Protein AF-A0A928D963-F1 (afdb_monomer_lite)

Foldseek 3Di:
DVVVVVVVVVVVVVPPDPPVPDDDDDDDDPVAAAQDPPPWDEAEQDDQDPCSPCVPADVVRPPDDHNHDYYDDDHDVCVQPVDVPDGDPVD

Radius of gyration: 26.24 Å; chains: 1; bounding box: 71×31×48 Å

Structure (mmCIF, N/CA/C/O backbone):
data_AF-A0A928D963-F1
#
_entry.id   AF-A0A928D963-F1
#
loop_
_atom_site.group_PDB
_atom_site.id
_atom_site.type_symbol
_atom_site.label_atom_id
_atom_site.label_alt_id
_atom_site.label_comp_id
_atom_site.label_asym_id
_atom_site.label_entity_id
_atom_site.label_seq_id
_atom_site.pdbx_PDB_ins_code
_atom_site.Cartn_x
_atom_site.Cartn_y
_atom_site.Cartn_z
_atom_site.occupancy
_atom_site.B_iso_or_equiv
_atom_site.auth_seq_id
_atom_site.auth_comp_id
_atom_site.auth_asym_id
_atom_site.auth_atom_id
_atom_site.pdbx_PDB_model_num
ATOM 1 N N . MET A 1 1 ? -51.948 21.748 -13.483 1.00 54.22 1 MET A N 1
ATOM 2 C CA . MET A 1 1 ? -51.921 20.276 -13.648 1.00 54.22 1 MET A CA 1
ATOM 3 C C . MET A 1 1 ? -50.512 19.688 -13.505 1.00 54.22 1 MET A C 1
ATOM 5 O O . MET A 1 1 ? -50.377 18.706 -12.798 1.00 54.22 1 MET A O 1
ATOM 9 N N . PHE A 1 2 ? -49.459 20.303 -14.065 1.00 50.03 2 PHE A N 1
ATOM 10 C CA . PHE A 1 2 ? -48.069 19.800 -13.987 1.00 50.03 2 PHE A CA 1
ATOM 11 C C . PHE A 1 2 ? -47.440 19.787 -12.571 1.00 50.03 2 PHE A C 1
ATOM 13 O O . PHE A 1 2 ? -46.725 18.856 -12.229 1.00 50.03 2 PHE A O 1
ATOM 20 N N . VAL A 1 3 ? -47.748 20.779 -11.724 1.00 52.78 3 VAL A N 1
ATOM 21 C CA . VAL A 1 3 ? -47.153 20.928 -10.372 1.00 52.78 3 VAL A CA 1
ATOM 22 C C . VAL A 1 3 ? -47.700 19.913 -9.352 1.00 52.78 3 VAL A C 1
ATOM 24 O O . VAL A 1 3 ? -47.017 19.542 -8.404 1.00 52.78 3 VAL A O 1
ATOM 27 N N . LEU A 1 4 ? -48.928 19.424 -9.552 1.00 48.31 4 LEU A N 1
ATOM 28 C CA . LEU A 1 4 ? -49.537 18.419 -8.668 1.00 48.31 4 LEU A CA 1
ATOM 29 C C . LEU A 1 4 ? -48.979 17.010 -8.925 1.00 48.31 4 LEU A C 1
ATOM 31 O O . LEU A 1 4 ? -48.874 16.213 -7.998 1.00 48.31 4 LEU A O 1
ATOM 35 N N . VAL A 1 5 ? -48.569 16.720 -10.165 1.00 56.09 5 VAL A N 1
ATOM 36 C CA . VAL A 1 5 ? -47.988 15.424 -10.551 1.00 56.09 5 VAL A CA 1
ATOM 37 C C . VAL A 1 5 ? -46.560 15.275 -10.011 1.00 56.09 5 VAL A C 1
ATOM 39 O O . VAL A 1 5 ? -46.183 14.198 -9.558 1.00 56.09 5 VAL A O 1
ATOM 42 N N . THR A 1 6 ? -45.779 16.359 -9.980 1.00 56.88 6 THR A N 1
ATOM 43 C CA . THR A 1 6 ? -44.408 16.344 -9.445 1.00 56.88 6 THR A CA 1
ATOM 44 C C . THR A 1 6 ? -44.362 16.210 -7.921 1.00 56.88 6 THR A C 1
ATOM 46 O O . THR A 1 6 ? -43.509 15.491 -7.405 1.00 56.88 6 THR A O 1
ATOM 49 N N . ALA A 1 7 ? -45.300 16.824 -7.191 1.00 56.16 7 ALA A N 1
ATOM 50 C CA . ALA A 1 7 ? -45.393 16.677 -5.735 1.00 56.16 7 ALA A CA 1
ATOM 51 C C . ALA A 1 7 ? -45.798 15.250 -5.307 1.00 56.16 7 ALA A C 1
ATOM 53 O O . ALA A 1 7 ? -45.249 14.711 -4.347 1.00 56.16 7 ALA A O 1
ATOM 54 N N . ALA A 1 8 ? -46.710 14.612 -6.051 1.00 56.69 8 ALA A N 1
ATOM 55 C CA . ALA A 1 8 ? -47.129 13.235 -5.789 1.00 56.69 8 ALA A CA 1
ATOM 56 C C . ALA A 1 8 ? -46.009 12.212 -6.062 1.00 56.69 8 ALA A C 1
ATOM 58 O O . ALA A 1 8 ? -45.854 11.255 -5.306 1.00 56.69 8 ALA A O 1
ATOM 59 N N . ALA A 1 9 ? -45.189 12.436 -7.096 1.00 58.06 9 ALA A N 1
ATOM 60 C CA . ALA A 1 9 ? -44.046 11.576 -7.410 1.00 58.06 9 ALA A CA 1
ATOM 61 C C . ALA A 1 9 ? -42.950 11.625 -6.327 1.00 58.06 9 ALA A C 1
ATOM 63 O O . ALA A 1 9 ? -42.375 10.593 -5.989 1.00 58.06 9 ALA A O 1
ATOM 64 N N . LEU A 1 10 ? -42.697 12.799 -5.733 1.00 55.91 10 LEU A N 1
ATOM 65 C CA . LEU A 1 10 ? -41.710 12.947 -4.657 1.00 55.91 10 LEU A CA 1
ATOM 66 C C . LEU A 1 10 ? -42.148 12.240 -3.361 1.00 55.91 10 LEU A C 1
ATOM 68 O O . LEU A 1 10 ? -41.329 11.611 -2.697 1.00 55.91 10 LEU A O 1
ATOM 72 N N . ALA A 1 11 ? -43.441 12.299 -3.024 1.00 55.59 11 ALA A N 1
ATOM 73 C CA . ALA A 1 11 ? -43.991 11.643 -1.835 1.00 55.59 11 ALA A CA 1
ATOM 74 C C . ALA A 1 11 ? -43.985 10.102 -1.939 1.00 55.59 11 ALA A C 1
ATOM 76 O O . ALA A 1 11 ? -43.781 9.411 -0.937 1.00 55.59 11 ALA A O 1
ATOM 77 N N . LEU A 1 12 ? -44.147 9.553 -3.151 1.00 56.31 12 LEU A N 1
ATOM 78 C CA . LEU A 1 12 ? -44.075 8.108 -3.395 1.00 56.31 12 LEU A CA 1
ATOM 79 C C . LEU A 1 12 ? -42.643 7.564 -3.244 1.00 56.31 12 LEU A C 1
ATOM 81 O O . LEU A 1 12 ? -42.460 6.480 -2.696 1.00 56.31 12 LEU A O 1
ATOM 85 N N . CYS A 1 13 ? -41.626 8.337 -3.642 1.00 56.28 13 CYS A N 1
ATOM 86 C CA . CYS A 1 13 ? -40.218 7.963 -3.462 1.00 56.28 13 CYS A CA 1
ATOM 87 C C . CYS A 1 13 ? -39.795 7.896 -1.983 1.00 56.28 13 CYS A C 1
ATOM 89 O O . CYS A 1 13 ? -38.943 7.088 -1.626 1.00 56.28 13 CYS A O 1
ATOM 91 N N . CYS A 1 14 ? -40.400 8.704 -1.105 1.00 54.34 14 CYS A N 1
ATOM 92 C CA . CYS A 1 14 ? -40.094 8.694 0.331 1.00 54.34 14 CYS A CA 1
ATOM 93 C C . CYS A 1 14 ? -40.791 7.564 1.115 1.00 54.34 14 CYS A C 1
ATOM 95 O O . CYS A 1 14 ? -40.430 7.318 2.262 1.00 54.34 14 CYS A O 1
ATOM 97 N N . SER A 1 15 ? -41.772 6.875 0.519 1.00 57.50 15 SER A N 1
ATOM 98 C CA . SER A 1 15 ? -42.626 5.888 1.208 1.00 57.50 15 SER A CA 1
ATOM 99 C C . SER A 1 15 ? -42.103 4.442 1.152 1.00 57.50 15 SER A C 1
ATOM 101 O O . SER A 1 15 ? -42.741 3.539 1.683 1.00 57.50 15 SER A O 1
ATOM 103 N N . GLY A 1 16 ? -40.962 4.203 0.495 1.00 58.25 16 GLY A N 1
ATOM 104 C CA . GLY A 1 16 ? -40.429 2.860 0.223 1.00 58.25 16 GLY A CA 1
ATOM 105 C C . GLY A 1 16 ? -39.427 2.308 1.242 1.00 58.25 16 GLY A C 1
ATOM 106 O O . GLY A 1 16 ? -38.867 1.241 1.006 1.00 58.25 16 GLY A O 1
ATOM 107 N N . TYR A 1 17 ? -39.161 3.009 2.346 1.00 59.09 17 TYR A N 1
ATOM 108 C CA . TYR A 1 17 ? -38.250 2.513 3.378 1.00 59.09 17 TYR A CA 1
ATOM 109 C C . TYR A 1 17 ? -39.037 1.737 4.434 1.00 59.09 17 TYR A C 1
ATOM 111 O O . TYR A 1 17 ? -39.774 2.325 5.223 1.00 59.09 17 TYR A O 1
ATOM 119 N N . ASP A 1 18 ? -38.873 0.414 4.444 1.00 65.25 18 ASP A N 1
ATOM 120 C CA . ASP A 1 18 ? -39.433 -0.455 5.476 1.00 65.25 18 ASP A CA 1
ATOM 121 C C . ASP A 1 18 ? -38.707 -0.203 6.806 1.00 65.25 18 ASP A C 1
ATOM 123 O O . ASP A 1 18 ? -37.633 -0.747 7.082 1.00 65.25 18 ASP A O 1
ATOM 127 N N . THR A 1 19 ? -39.284 0.665 7.636 1.00 62.25 19 THR A N 1
ATOM 128 C CA . THR A 1 19 ? -38.762 1.001 8.967 1.00 62.25 19 THR A CA 1
ATOM 129 C C . THR A 1 19 ? -38.704 -0.206 9.901 1.00 62.25 19 THR A C 1
ATOM 131 O O . THR A 1 19 ? -37.945 -0.182 10.868 1.00 62.25 19 THR A O 1
ATOM 134 N N . ASN A 1 20 ? -39.437 -1.280 9.592 1.00 69.38 20 ASN A N 1
ATOM 135 C CA . ASN A 1 20 ? -39.450 -2.526 10.355 1.00 69.38 20 ASN A CA 1
ATOM 136 C C . ASN A 1 20 ? -38.160 -3.352 10.167 1.00 69.38 20 ASN A C 1
ATOM 138 O O . ASN A 1 20 ? -37.898 -4.275 10.934 1.00 69.38 20 ASN A O 1
ATOM 142 N N . SER A 1 21 ? -37.333 -3.002 9.173 1.00 76.00 21 SER A N 1
ATOM 143 C CA . SER A 1 21 ? -36.021 -3.613 8.913 1.00 76.00 21 SER A CA 1
ATOM 144 C C . SER A 1 21 ? -34.837 -2.823 9.493 1.00 76.00 21 SER A C 1
ATOM 146 O O . SER A 1 21 ? -33.682 -3.231 9.356 1.00 76.00 21 SER A O 1
ATOM 148 N N . LEU A 1 22 ? -35.097 -1.690 10.156 1.00 82.12 22 LEU A N 1
ATOM 149 C CA . LEU A 1 22 ? -34.049 -0.849 10.727 1.00 82.12 22 LEU A CA 1
ATOM 150 C C . LEU A 1 22 ? -33.488 -1.472 12.008 1.00 82.12 22 LEU A C 1
ATOM 152 O O . LEU A 1 22 ? -34.177 -1.598 13.019 1.00 82.12 22 LEU A O 1
ATOM 156 N N . VAL A 1 23 ? -32.197 -1.794 11.993 1.00 86.81 23 VAL A N 1
ATOM 157 C CA . VAL A 1 23 ? -31.468 -2.256 13.178 1.00 86.81 23 VAL A CA 1
ATOM 158 C C . VAL A 1 23 ? -30.631 -1.108 13.726 1.00 86.81 23 VAL A C 1
ATOM 160 O O . VAL A 1 23 ? -29.737 -0.594 13.057 1.00 86.81 23 VAL A O 1
ATOM 163 N N . THR A 1 24 ? -30.897 -0.713 14.972 1.00 88.81 24 THR A N 1
ATOM 164 C CA . THR A 1 24 ? -30.027 0.225 15.693 1.00 88.81 24 THR A CA 1
ATOM 165 C C . THR A 1 24 ? -28.902 -0.552 16.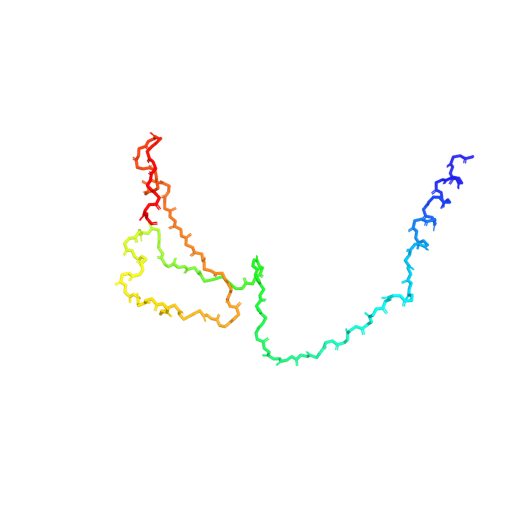364 1.00 88.81 24 THR A C 1
ATOM 167 O O . THR A 1 24 ? -29.143 -1.301 17.309 1.00 88.81 24 THR A O 1
ATOM 170 N N . VAL A 1 25 ? -27.665 -0.347 15.910 1.00 90.06 25 VAL A N 1
ATOM 171 C CA . VAL A 1 25 ? -26.470 -0.919 16.544 1.00 90.06 25 VAL A CA 1
ATOM 172 C C . VAL A 1 25 ? -25.780 0.160 17.372 1.00 90.06 25 VAL A C 1
ATOM 174 O O . VAL A 1 25 ? -25.336 1.175 16.841 1.00 90.06 25 VAL A O 1
ATOM 177 N N . ARG A 1 26 ? -25.673 -0.057 18.687 1.00 92.19 26 ARG A N 1
ATOM 178 C CA . ARG A 1 26 ? -24.822 0.757 19.565 1.00 92.19 26 ARG A CA 1
ATOM 179 C C . ARG A 1 26 ? -23.483 0.056 19.724 1.00 92.19 26 ARG A C 1
ATOM 181 O O . ARG A 1 26 ? -23.384 -0.920 20.462 1.00 92.19 26 ARG A O 1
ATOM 188 N N . MET A 1 27 ? -22.472 0.540 19.014 1.00 89.56 27 MET A N 1
ATOM 189 C CA . MET A 1 27 ? -21.108 0.047 19.188 1.00 89.56 27 MET A CA 1
ATOM 190 C C . MET A 1 27 ? -20.527 0.605 20.489 1.00 89.56 27 MET A C 1
ATOM 192 O O . MET A 1 27 ? -20.748 1.769 20.821 1.00 89.56 27 MET A O 1
ATOM 196 N N . GLN A 1 28 ? -19.812 -0.236 21.231 1.00 92.94 28 GLN A N 1
ATOM 197 C CA . GLN A 1 28 ? -18.988 0.203 22.354 1.00 92.94 28 GLN A CA 1
ATOM 198 C C . GLN A 1 28 ? -17.576 0.482 21.842 1.00 92.94 28 GLN A C 1
ATOM 200 O O . GLN A 1 28 ? -17.113 -0.201 20.927 1.00 92.94 28 GLN A O 1
ATOM 205 N N . ASP A 1 29 ? -16.905 1.474 22.424 1.00 91.75 29 ASP A N 1
ATOM 206 C CA . ASP A 1 29 ? -15.489 1.696 22.150 1.00 91.75 29 ASP A CA 1
ATOM 207 C C . ASP A 1 29 ? -14.681 0.512 22.694 1.00 91.75 29 ASP A C 1
ATOM 209 O O . ASP A 1 29 ? -14.777 0.162 23.871 1.00 91.75 29 ASP A O 1
ATOM 213 N N . THR A 1 30 ? -13.920 -0.133 21.816 1.00 91.38 30 THR A N 1
ATOM 214 C CA . THR A 1 30 ? -13.085 -1.286 22.155 1.00 91.38 30 THR A CA 1
ATOM 215 C C . THR A 1 30 ? -11.669 -0.876 22.554 1.00 91.38 30 THR A C 1
ATOM 217 O O . THR A 1 30 ? -10.905 -1.727 23.005 1.00 91.38 30 THR A O 1
ATOM 220 N N . GLY A 1 31 ? -11.288 0.393 22.356 1.00 90.38 31 GLY A N 1
ATOM 221 C CA . GLY A 1 31 ? -9.920 0.885 22.534 1.00 90.38 31 GLY A CA 1
ATOM 222 C C . GLY A 1 31 ? -8.913 0.321 21.523 1.00 90.38 31 GLY A C 1
ATOM 223 O O . GLY A 1 31 ? -7.725 0.631 21.602 1.00 90.38 31 GLY A O 1
ATOM 224 N N . ALA A 1 32 ? -9.357 -0.513 20.578 1.00 88.88 32 ALA A N 1
ATOM 225 C CA . ALA A 1 32 ? -8.506 -1.074 19.540 1.00 88.88 32 ALA A CA 1
ATOM 226 C C . ALA A 1 32 ? -8.239 -0.037 18.445 1.00 88.88 32 ALA A C 1
ATOM 228 O O . ALA A 1 32 ? -9.132 0.716 18.049 1.00 88.88 32 ALA A O 1
ATOM 229 N N . THR A 1 33 ? -7.021 -0.027 17.902 1.00 88.06 33 THR A N 1
ATOM 230 C CA . THR A 1 33 ? -6.706 0.866 16.789 1.00 88.06 33 THR A CA 1
ATOM 231 C C . THR A 1 33 ? -7.531 0.501 15.559 1.00 88.06 33 THR A C 1
ATOM 233 O O . THR A 1 33 ? -7.516 -0.643 15.102 1.00 88.06 33 THR A O 1
ATOM 236 N N . LEU A 1 34 ? -8.219 1.493 14.992 1.00 87.56 34 LEU A N 1
ATOM 237 C CA . LEU A 1 34 ? -8.980 1.319 13.763 1.00 87.56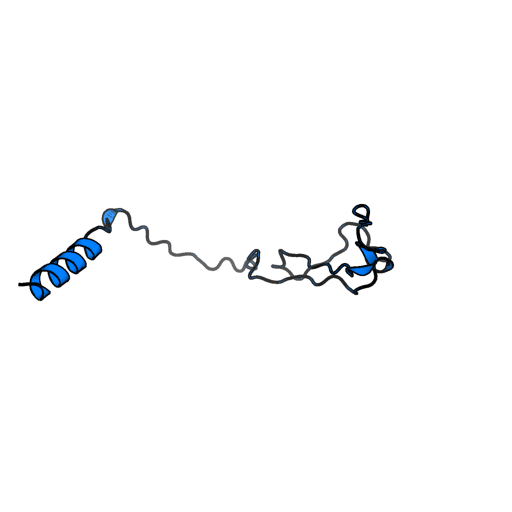 34 LEU A CA 1
ATOM 238 C C . LEU A 1 34 ? -8.037 1.021 12.592 1.00 87.56 34 LEU A C 1
ATOM 240 O O . LEU A 1 34 ? -7.205 1.846 12.216 1.00 87.56 34 LEU A O 1
ATOM 244 N N . ILE A 1 35 ? -8.228 -0.140 11.975 1.00 89.50 35 ILE A N 1
ATOM 245 C CA . ILE A 1 35 ? -7.613 -0.485 10.698 1.00 89.50 35 ILE A CA 1
ATOM 246 C C . ILE A 1 35 ? -8.594 -0.067 9.603 1.00 89.50 35 ILE A C 1
ATOM 248 O O . ILE A 1 35 ? -9.650 -0.675 9.451 1.00 89.50 35 ILE A O 1
ATOM 252 N N . ASN A 1 36 ? -8.258 0.986 8.857 1.00 88.56 36 ASN A N 1
ATOM 253 C CA . ASN A 1 36 ? -9.093 1.515 7.777 1.00 88.56 36 ASN A CA 1
ATOM 254 C C . ASN A 1 36 ? -8.360 1.397 6.428 1.00 88.56 36 ASN A C 1
ATOM 256 O O . ASN A 1 36 ? -7.591 2.292 6.072 1.00 88.56 36 ASN A O 1
ATOM 260 N N . PRO A 1 37 ? -8.535 0.297 5.680 1.00 84.81 37 PRO A N 1
ATOM 261 C CA . PRO A 1 37 ? -7.879 0.128 4.387 1.00 84.81 37 PRO A CA 1
ATOM 262 C C . PRO A 1 37 ? -8.216 1.277 3.426 1.00 84.81 37 PRO A C 1
ATOM 264 O O . PRO A 1 37 ? -9.377 1.630 3.243 1.00 84.81 37 PRO A O 1
ATOM 267 N N . GLY A 1 38 ? -7.196 1.888 2.820 1.00 79.44 38 GLY A N 1
ATOM 268 C CA . GLY A 1 38 ? -7.356 2.958 1.822 1.00 79.44 38 GLY A CA 1
ATOM 269 C C . GLY A 1 38 ? -7.686 4.357 2.367 1.00 79.44 38 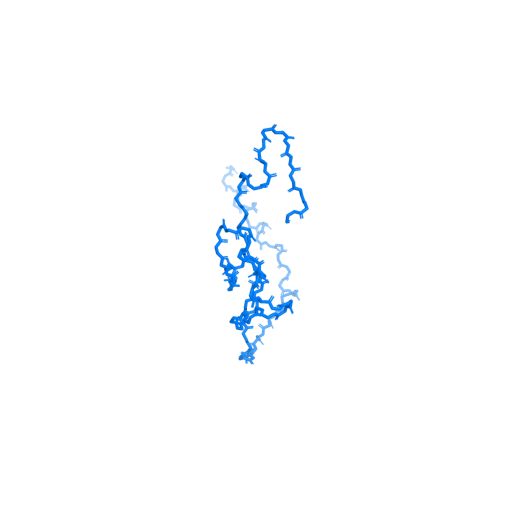GLY A C 1
ATOM 270 O O . GLY A 1 38 ? -7.545 5.327 1.630 1.00 79.44 38 GLY A O 1
ATOM 271 N N . MET A 1 39 ? -8.068 4.487 3.641 1.00 86.31 39 MET A N 1
ATOM 272 C CA . MET A 1 39 ? -8.351 5.778 4.299 1.00 86.31 39 MET A CA 1
ATOM 273 C C . MET A 1 39 ? -7.709 5.911 5.694 1.00 86.31 39 MET A C 1
ATOM 275 O O . MET A 1 39 ? -7.999 6.848 6.435 1.00 86.31 39 MET A O 1
ATOM 279 N N . GLY A 1 40 ? -6.875 4.949 6.083 1.00 85.81 40 GLY A N 1
ATOM 280 C CA . GLY A 1 40 ? -6.181 4.889 7.365 1.00 85.81 40 GLY A CA 1
ATOM 281 C C . GLY A 1 40 ? -4.703 5.248 7.256 1.00 85.81 40 GLY A C 1
ATOM 282 O O . GLY A 1 40 ? -4.262 5.918 6.323 1.00 85.81 40 GLY A O 1
ATOM 283 N N . LEU A 1 41 ? -3.925 4.785 8.232 1.00 86.62 41 LEU A N 1
ATOM 284 C CA . LEU A 1 41 ? -2.484 5.009 8.260 1.00 86.62 41 LEU A CA 1
ATOM 285 C C . LEU A 1 41 ? -1.788 4.211 7.147 1.00 86.62 41 LEU A C 1
ATOM 287 O O . LEU A 1 41 ? -2.086 3.033 6.920 1.00 86.62 41 LEU A O 1
ATOM 291 N N . VAL A 1 42 ? -0.843 4.868 6.470 1.00 87.25 42 VAL A N 1
ATOM 292 C CA . VAL A 1 42 ? -0.038 4.301 5.382 1.00 87.25 42 VAL A CA 1
ATOM 293 C C . VAL A 1 42 ? 1.432 4.353 5.780 1.00 87.25 42 VAL A C 1
ATOM 295 O O . VAL A 1 42 ? 1.948 5.419 6.119 1.00 87.25 42 VAL A O 1
ATOM 298 N N . HIS A 1 43 ? 2.119 3.215 5.706 1.00 84.31 43 HIS A N 1
ATOM 299 C CA . HIS A 1 43 ? 3.564 3.155 5.878 1.00 84.31 43 HIS A CA 1
ATOM 300 C C . HIS A 1 43 ? 4.244 3.477 4.548 1.00 84.31 43 HIS A C 1
ATOM 302 O O . HIS A 1 43 ? 4.118 2.731 3.578 1.00 84.31 43 HIS A O 1
ATOM 308 N N . TYR A 1 44 ? 4.975 4.586 4.506 1.00 83.50 44 TYR A N 1
ATOM 309 C CA . TYR A 1 44 ? 5.776 4.970 3.349 1.00 83.50 44 TYR A CA 1
ATOM 310 C C . TYR A 1 44 ? 7.150 4.330 3.460 1.00 83.50 44 TYR A C 1
ATOM 312 O O . TYR A 1 44 ? 7.945 4.718 4.316 1.00 83.50 44 TYR A O 1
ATOM 320 N N . HIS A 1 45 ? 7.428 3.364 2.590 1.00 78.06 45 HIS A N 1
ATOM 321 C CA . HIS A 1 45 ? 8.731 2.725 2.585 1.00 78.06 45 HIS A CA 1
ATOM 322 C C . HIS A 1 45 ? 9.780 3.652 1.957 1.00 78.06 45 HIS A C 1
ATOM 324 O O . HIS A 1 45 ? 9.507 4.380 0.997 1.00 78.06 45 HIS A O 1
ATOM 330 N N . TYR A 1 46 ? 10.971 3.677 2.549 1.00 67.56 46 TYR A N 1
ATOM 331 C CA . TYR A 1 46 ? 11.967 4.703 2.274 1.00 67.56 46 TYR A CA 1
ATOM 332 C C . TYR A 1 46 ? 12.522 4.633 0.841 1.00 67.56 46 TYR A C 1
ATOM 334 O O . TYR A 1 46 ? 13.083 3.628 0.425 1.00 67.56 46 TYR A O 1
ATOM 342 N N . SER A 1 47 ? 12.496 5.795 0.176 1.00 63.78 47 SER A N 1
ATOM 343 C CA . SER A 1 47 ? 13.321 6.196 -0.976 1.00 63.78 47 SER A CA 1
ATOM 344 C C . SER A 1 47 ? 12.968 5.627 -2.361 1.00 63.78 47 SER A C 1
ATOM 346 O O . SER A 1 47 ? 12.806 4.435 -2.572 1.00 63.78 47 SER A O 1
ATOM 348 N N . ASN A 1 48 ? 13.025 6.510 -3.365 1.00 67.38 48 ASN A N 1
ATOM 349 C CA . ASN A 1 48 ? 12.917 6.232 -4.807 1.00 67.38 48 ASN A CA 1
ATOM 350 C C . ASN A 1 48 ? 14.129 5.452 -5.374 1.00 67.38 48 ASN A C 1
ATOM 352 O O . ASN A 1 48 ? 14.549 5.696 -6.501 1.00 67.38 48 ASN A O 1
ATOM 356 N N . ARG A 1 49 ? 14.797 4.627 -4.567 1.00 74.25 49 ARG A N 1
ATOM 357 C CA . ARG A 1 49 ? 16.031 3.934 -4.945 1.00 74.25 49 ARG A CA 1
ATOM 358 C C . ARG A 1 49 ? 15.785 2.452 -4.783 1.00 74.25 49 ARG A C 1
ATOM 360 O O . ARG A 1 49 ? 15.668 1.996 -3.654 1.00 74.25 49 ARG A O 1
ATOM 367 N N . LEU A 1 50 ? 15.740 1.726 -5.896 1.00 77.62 50 LEU A N 1
ATOM 368 C CA . LEU A 1 50 ? 15.392 0.306 -5.909 1.00 77.62 50 LEU A CA 1
ATOM 369 C C . LEU A 1 50 ? 16.222 -0.521 -4.907 1.00 77.62 50 LEU A C 1
ATOM 371 O O . LEU A 1 50 ? 15.694 -1.343 -4.171 1.00 77.62 50 LEU A O 1
ATOM 375 N N . TRP A 1 51 ? 17.521 -0.223 -4.810 1.00 75.81 51 TRP A N 1
ATOM 376 C CA . TRP A 1 51 ? 18.452 -0.894 -3.900 1.00 75.81 51 TRP A CA 1
ATOM 377 C C . TRP A 1 51 ? 18.205 -0.618 -2.412 1.00 75.81 51 TRP A C 1
ATOM 379 O O . TRP A 1 51 ? 18.754 -1.323 -1.578 1.00 75.81 51 TRP A O 1
ATOM 389 N N . ALA A 1 52 ? 17.434 0.410 -2.054 1.00 73.94 52 ALA A N 1
ATOM 390 C CA . ALA A 1 52 ? 17.137 0.730 -0.659 1.00 73.94 52 ALA A CA 1
ATOM 391 C C . ALA A 1 52 ? 15.972 -0.108 -0.104 1.00 73.94 52 ALA A C 1
ATOM 393 O O . ALA A 1 52 ? 15.815 -0.193 1.114 1.00 73.94 52 ALA A O 1
ATOM 394 N N . TYR A 1 53 ? 15.190 -0.758 -0.974 1.00 75.81 53 TYR A N 1
ATOM 395 C CA . TYR A 1 53 ? 14.138 -1.683 -0.567 1.00 75.81 53 TYR A CA 1
ATOM 396 C C . TYR A 1 53 ? 14.761 -2.971 -0.015 1.00 75.81 53 TYR A C 1
ATOM 398 O O . TYR A 1 53 ? 15.426 -3.714 -0.731 1.00 75.81 53 TYR A O 1
ATOM 406 N N . GLY A 1 54 ? 14.574 -3.236 1.281 1.00 67.12 54 GLY A N 1
ATOM 407 C CA . GLY A 1 54 ? 14.966 -4.505 1.911 1.00 67.12 54 GLY A CA 1
ATOM 408 C C . GLY A 1 54 ? 16.469 -4.728 2.137 1.00 67.12 54 GLY A C 1
ATOM 409 O O . GLY A 1 54 ? 16.833 -5.725 2.750 1.00 67.12 54 GLY A O 1
ATOM 410 N N . MET A 1 55 ? 17.355 -3.809 1.728 1.00 66.00 55 MET A N 1
ATOM 411 C CA . MET A 1 55 ? 18.813 -3.967 1.902 1.00 66.00 55 MET A CA 1
ATOM 412 C C . MET A 1 55 ? 19.245 -4.074 3.372 1.00 66.00 55 MET A C 1
ATOM 414 O O . MET A 1 55 ? 20.221 -4.756 3.678 1.00 66.00 55 MET A O 1
ATOM 418 N N . TYR A 1 56 ? 18.520 -3.418 4.280 1.00 64.31 56 TYR A N 1
ATOM 419 C CA . TYR A 1 56 ? 18.826 -3.414 5.715 1.00 64.31 56 TYR A CA 1
ATOM 420 C C . TYR A 1 56 ? 17.728 -4.039 6.582 1.00 64.31 56 TYR A C 1
ATOM 422 O O . TYR A 1 56 ? 17.864 -4.054 7.802 1.00 64.31 56 TYR A O 1
ATOM 430 N N . SER A 1 57 ? 16.658 -4.560 5.978 1.00 69.12 57 SER A N 1
ATOM 431 C CA . SER A 1 57 ? 15.486 -5.058 6.702 1.00 69.12 57 SER A CA 1
ATOM 432 C C . SER A 1 57 ? 15.278 -6.534 6.405 1.00 69.12 57 SER A C 1
ATOM 434 O O . SER A 1 57 ? 15.212 -6.937 5.244 1.00 69.12 57 SER A O 1
ATOM 436 N N . LYS A 1 58 ? 15.142 -7.355 7.450 1.00 74.88 58 LYS A N 1
ATOM 437 C CA . LYS A 1 58 ? 14.702 -8.742 7.257 1.00 74.88 58 LYS A CA 1
ATOM 438 C C . LYS A 1 58 ? 13.255 -8.748 6.733 1.00 74.88 58 LYS A C 1
ATOM 440 O O . LYS A 1 58 ? 12.497 -7.818 7.016 1.00 74.88 58 LYS A O 1
ATOM 445 N N . PRO A 1 59 ? 12.825 -9.782 5.992 1.00 70.81 59 PRO A N 1
ATOM 446 C CA . PRO A 1 59 ? 11.411 -9.951 5.675 1.00 70.81 59 PRO A CA 1
ATOM 447 C C . PRO A 1 59 ? 10.568 -9.911 6.959 1.00 70.81 59 PRO A C 1
ATOM 449 O O . PRO A 1 59 ? 10.844 -10.655 7.898 1.00 70.81 59 PRO A O 1
ATOM 452 N N . GLY A 1 60 ? 9.572 -9.023 7.008 1.00 69.12 60 GLY A N 1
ATOM 453 C CA . GLY A 1 60 ? 8.720 -8.816 8.187 1.00 69.12 60 GLY A CA 1
ATOM 454 C C . GLY A 1 60 ? 9.244 -7.807 9.216 1.00 69.12 60 GLY A C 1
ATOM 455 O O . GLY A 1 60 ? 8.536 -7.515 10.168 1.00 69.12 60 GLY A O 1
ATOM 456 N N . ASP A 1 61 ? 10.426 -7.229 9.009 1.00 73.12 61 ASP A N 1
ATOM 457 C CA . ASP A 1 61 ? 11.054 -6.249 9.915 1.00 73.12 61 ASP A CA 1
ATOM 458 C C . ASP A 1 61 ? 10.564 -4.808 9.671 1.00 73.12 61 ASP A C 1
ATOM 460 O O . ASP A 1 61 ? 11.208 -3.824 10.034 1.00 73.12 61 ASP A O 1
ATOM 464 N N . VAL A 1 62 ? 9.426 -4.671 8.988 1.00 72.25 62 VAL A N 1
ATOM 465 C CA . VAL A 1 62 ? 8.694 -3.410 8.926 1.00 72.25 62 VAL A CA 1
ATOM 466 C C . VAL A 1 62 ? 7.873 -3.369 10.203 1.00 72.25 62 VAL A C 1
ATOM 468 O O . VAL A 1 62 ? 6.966 -4.183 10.351 1.00 72.25 62 VAL A O 1
ATOM 471 N N . ASP A 1 63 ? 8.199 -2.457 11.116 1.00 68.62 63 ASP A N 1
ATOM 472 C CA . ASP A 1 63 ? 7.414 -2.216 12.330 1.00 68.62 63 ASP A CA 1
ATOM 473 C C . ASP A 1 63 ? 6.468 -1.029 12.079 1.00 68.62 63 ASP A C 1
ATOM 475 O O . ASP A 1 63 ? 6.841 0.134 12.286 1.00 68.62 63 ASP A O 1
ATOM 479 N N . PRO A 1 64 ? 5.281 -1.255 11.483 1.00 72.19 64 PRO A N 1
ATOM 480 C CA . PRO A 1 64 ? 4.353 -0.175 11.243 1.00 72.19 64 PRO A CA 1
ATOM 481 C C . PRO A 1 64 ? 3.738 0.287 12.563 1.00 72.19 64 PRO A C 1
ATOM 483 O O . PRO A 1 64 ? 3.388 -0.514 13.429 1.00 72.19 64 PRO A O 1
ATOM 486 N N . LEU A 1 65 ? 3.483 1.592 12.665 1.00 80.69 65 LEU A N 1
ATOM 487 C CA . LEU A 1 65 ? 2.615 2.117 13.713 1.00 80.69 65 LEU A CA 1
ATOM 488 C C . LEU A 1 65 ? 1.287 1.319 13.722 1.00 80.69 65 LEU A C 1
ATOM 490 O O . LEU A 1 65 ? 0.726 1.085 12.639 1.00 80.69 65 LEU A O 1
ATOM 494 N N . PRO A 1 66 ? 0.762 0.916 14.898 1.00 84.06 66 PRO A N 1
ATOM 495 C CA . PRO A 1 66 ? -0.505 0.197 14.986 1.00 84.06 66 PRO A CA 1
ATOM 496 C C . PRO A 1 66 ? -1.614 0.918 14.211 1.00 84.06 66 PRO A C 1
ATOM 498 O O . PRO A 1 66 ? -1.710 2.142 14.263 1.00 84.06 66 PRO A O 1
ATOM 501 N N . GLY A 1 67 ? -2.452 0.171 13.484 1.00 84.19 67 GLY A N 1
ATOM 502 C CA . GLY A 1 67 ? -3.515 0.728 12.629 1.00 84.19 67 GLY A CA 1
ATOM 503 C C . GLY A 1 67 ? -3.127 0.943 11.164 1.00 84.19 67 GLY A C 1
ATOM 504 O O . GLY A 1 67 ? -3.991 1.224 10.330 1.00 84.19 67 GLY A O 1
ATOM 505 N N . THR A 1 68 ? -1.851 0.774 10.820 1.00 87.75 68 THR A N 1
ATOM 506 C CA . THR A 1 68 ? -1.415 0.775 9.421 1.00 87.75 68 THR A CA 1
ATOM 507 C C . THR A 1 68 ? -1.905 -0.483 8.709 1.00 87.75 68 THR A C 1
ATOM 509 O O . THR A 1 68 ? -1.713 -1.595 9.193 1.00 87.75 68 THR A O 1
ATOM 512 N N . SER A 1 69 ? -2.506 -0.309 7.532 1.00 86.44 69 SER A N 1
ATOM 513 C CA . SER A 1 69 ? -2.962 -1.418 6.669 1.00 86.44 69 SER A CA 1
ATOM 514 C C . SER A 1 69 ? -2.349 -1.410 5.276 1.00 86.44 69 SER A C 1
ATOM 516 O O . SER A 1 69 ? -2.504 -2.375 4.533 1.00 86.44 69 SER A O 1
ATOM 518 N N . VAL A 1 70 ? -1.674 -0.323 4.904 1.00 87.19 70 VAL A N 1
ATOM 519 C CA . VAL A 1 70 ? -1.157 -0.116 3.553 1.00 87.19 70 VAL A CA 1
ATOM 520 C C . VAL A 1 70 ? 0.325 0.204 3.634 1.00 87.19 70 VAL A C 1
ATOM 522 O O . VAL A 1 70 ? 0.737 1.078 4.399 1.00 87.19 70 VAL A O 1
ATOM 525 N N . VAL A 1 71 ? 1.113 -0.480 2.810 1.00 83.88 71 VAL A N 1
ATOM 526 C CA . VAL A 1 71 ? 2.510 -0.138 2.546 1.00 83.88 71 VAL A CA 1
ATOM 527 C C . VAL A 1 71 ? 2.572 0.531 1.181 1.00 83.88 71 VAL A C 1
ATOM 529 O O . VAL A 1 71 ? 2.149 -0.042 0.180 1.00 83.88 71 VAL A O 1
ATOM 532 N N . TYR A 1 72 ? 3.083 1.756 1.145 1.00 85.19 72 TYR A N 1
ATOM 533 C CA . TYR A 1 72 ? 3.327 2.488 -0.087 1.00 85.19 72 TYR A CA 1
ATOM 534 C C . TYR A 1 72 ? 4.789 2.329 -0.501 1.00 85.19 72 TYR A C 1
ATOM 536 O O . TYR A 1 72 ? 5.703 2.678 0.252 1.00 85.19 72 TYR A O 1
ATOM 544 N N . LEU A 1 73 ? 4.987 1.833 -1.719 1.00 83.25 73 LEU A N 1
ATOM 545 C CA . LEU A 1 73 ? 6.281 1.700 -2.380 1.00 83.25 73 LEU A CA 1
ATOM 546 C C . LEU A 1 73 ? 6.278 2.590 -3.621 1.00 83.25 73 LEU A C 1
ATOM 548 O O . LEU A 1 73 ? 5.261 2.706 -4.309 1.00 83.25 73 LEU A O 1
ATOM 552 N N . ARG A 1 74 ? 7.419 3.211 -3.924 1.00 86.38 74 ARG A N 1
ATOM 553 C CA . ARG A 1 74 ? 7.583 4.012 -5.137 1.00 86.38 74 ARG A CA 1
ATOM 554 C C . ARG A 1 74 ? 8.700 3.456 -6.005 1.00 86.38 74 ARG A C 1
ATOM 556 O O . ARG A 1 74 ? 9.874 3.527 -5.644 1.00 86.38 74 ARG A O 1
ATOM 563 N N . VAL A 1 75 ? 8.319 2.991 -7.183 1.00 85.25 75 VAL A N 1
ATOM 564 C CA . VAL A 1 75 ? 9.242 2.596 -8.247 1.0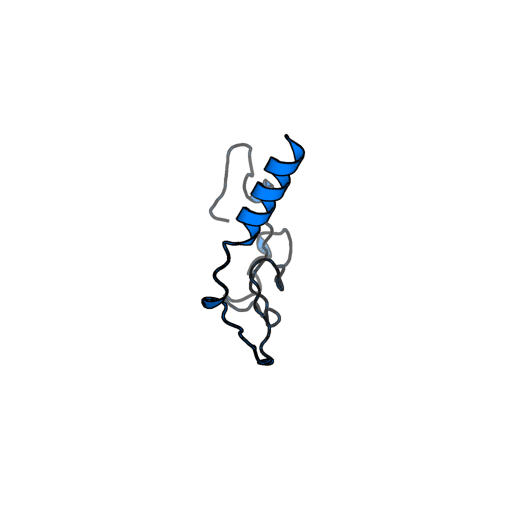0 85.25 75 VAL A CA 1
ATOM 565 C C . VAL A 1 75 ? 9.325 3.743 -9.249 1.00 85.25 75 VAL A C 1
ATOM 567 O O . VAL A 1 75 ? 8.303 4.346 -9.588 1.00 85.25 75 VAL A O 1
ATOM 570 N N . LEU A 1 76 ? 10.536 4.106 -9.676 1.00 88.31 76 LEU A N 1
ATOM 571 C CA . LEU A 1 76 ? 10.700 5.106 -10.727 1.00 88.31 76 LEU A CA 1
ATOM 572 C C . LEU A 1 76 ? 10.317 4.490 -12.068 1.00 88.31 76 LEU A C 1
ATOM 574 O O . LEU A 1 76 ? 10.670 3.350 -12.357 1.00 88.31 76 LEU A O 1
ATOM 578 N N . TRP A 1 77 ? 9.657 5.272 -12.920 1.00 91.38 77 TRP A N 1
ATOM 579 C CA . TRP A 1 77 ? 9.267 4.796 -14.245 1.00 91.38 77 TRP A CA 1
ATOM 580 C C . TRP A 1 77 ? 10.467 4.300 -15.061 1.00 91.38 77 TRP A C 1
ATOM 582 O O . TRP A 1 77 ? 10.399 3.233 -15.645 1.00 91.38 77 TRP A O 1
ATOM 592 N N . ASN A 1 78 ? 11.600 5.006 -15.007 1.00 91.12 78 ASN A N 1
ATOM 593 C CA . ASN A 1 78 ? 12.834 4.609 -15.695 1.00 91.12 78 ASN A CA 1
ATOM 594 C C . ASN A 1 78 ? 13.446 3.286 -15.182 1.00 91.12 78 ASN A C 1
ATOM 596 O O . ASN A 1 78 ? 14.241 2.671 -15.884 1.00 91.12 78 ASN A O 1
ATOM 600 N N . ASP A 1 79 ? 13.106 2.847 -13.964 1.00 89.88 79 ASP A N 1
ATOM 601 C CA . ASP A 1 79 ? 13.518 1.524 -13.476 1.00 89.88 79 ASP A CA 1
ATOM 602 C C . ASP A 1 79 ? 12.620 0.416 -14.057 1.00 89.88 79 ASP A C 1
ATOM 604 O O . ASP A 1 79 ? 13.105 -0.681 -14.340 1.00 89.88 79 ASP A O 1
ATOM 608 N N . LEU A 1 80 ? 11.328 0.719 -14.253 1.00 91.94 80 LEU A N 1
ATOM 609 C CA . LEU A 1 80 ? 10.315 -0.175 -14.823 1.00 91.94 80 LEU A CA 1
ATOM 610 C C . LEU A 1 80 ? 10.420 -0.282 -16.351 1.00 91.94 80 LEU A C 1
ATOM 612 O O . LEU A 1 80 ? 10.280 -1.373 -16.894 1.00 91.94 80 LEU A O 1
ATOM 616 N N . GLU A 1 81 ? 10.683 0.831 -17.032 1.00 96.06 81 GLU A N 1
ATOM 617 C CA . GLU A 1 81 ? 10.849 0.947 -18.482 1.00 96.06 81 GLU A CA 1
ATOM 618 C C . GLU A 1 81 ? 12.188 1.647 -18.796 1.00 96.06 81 GLU A C 1
ATOM 620 O O . GLU A 1 81 ? 12.229 2.860 -19.016 1.00 96.06 81 GLU A O 1
ATOM 625 N N . PRO A 1 82 ? 13.319 0.914 -18.784 1.00 93.06 82 PRO A N 1
ATOM 626 C CA . PRO A 1 82 ? 14.634 1.499 -19.055 1.00 93.06 82 PRO A CA 1
ATOM 627 C C . PRO A 1 82 ? 14.812 1.964 -20.506 1.00 93.06 82 PRO A C 1
ATOM 629 O O . PRO A 1 82 ? 15.653 2.819 -20.785 1.00 93.06 82 PRO A O 1
ATOM 632 N N . LYS A 1 83 ? 14.055 1.372 -21.440 1.00 96.81 83 LYS A N 1
ATOM 633 C CA . LYS A 1 83 ? 13.920 1.823 -22.830 1.00 96.81 83 LYS A CA 1
ATOM 634 C C . LYS A 1 83 ? 12.455 1.757 -23.230 1.00 96.81 83 LYS A C 1
ATOM 636 O O . LYS A 1 83 ? 11.757 0.849 -22.798 1.00 96.81 83 LYS A O 1
ATOM 641 N N . GLU A 1 84 ? 12.021 2.682 -24.079 1.00 96.62 84 GLU A N 1
ATOM 642 C CA . GLU A 1 84 ? 10.640 2.739 -24.566 1.00 96.62 84 GLU A CA 1
ATOM 643 C C . GLU A 1 84 ? 10.197 1.386 -25.151 1.00 96.62 84 GLU A C 1
ATOM 645 O O . GLU A 1 84 ? 10.844 0.831 -26.041 1.00 96.62 84 GLU A O 1
ATOM 650 N N . GLY A 1 85 ? 9.111 0.839 -24.611 1.00 97.12 85 GLY A N 1
ATOM 651 C CA . GLY A 1 85 ? 8.563 -0.470 -24.951 1.00 97.12 85 GLY A CA 1
ATOM 652 C C . GLY A 1 85 ? 9.243 -1.674 -24.282 1.00 97.12 85 GLY A C 1
ATOM 653 O O . GLY A 1 85 ? 8.738 -2.789 -24.420 1.00 97.12 85 GLY A O 1
ATOM 654 N N . GLU A 1 86 ? 10.346 -1.497 -23.547 1.00 96.44 86 GLU A N 1
ATOM 655 C CA . GLU A 1 86 ? 11.057 -2.562 -22.825 1.00 96.44 86 GLU A CA 1
ATOM 656 C C . GLU A 1 86 ? 10.774 -2.489 -21.312 1.00 96.44 86 GLU A C 1
ATOM 658 O O . GLU A 1 86 ? 11.390 -1.705 -20.591 1.00 96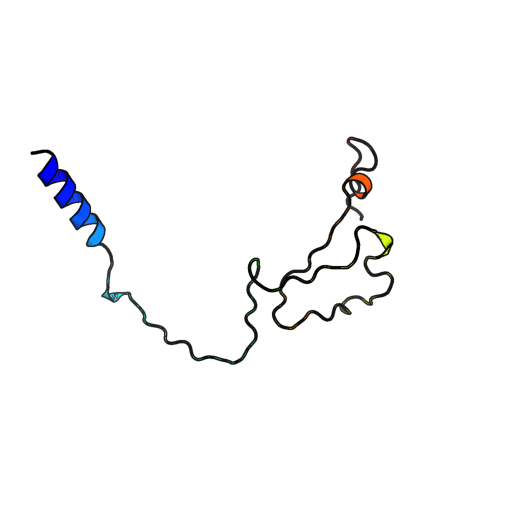.44 86 GLU A O 1
ATOM 663 N N . PHE A 1 87 ? 9.881 -3.351 -20.811 1.00 95.62 87 PHE A N 1
ATOM 664 C CA . PHE A 1 87 ? 9.478 -3.375 -19.398 1.00 95.62 87 PHE A CA 1
ATOM 665 C C . PHE A 1 87 ? 10.186 -4.466 -18.586 1.00 95.62 87 PHE A C 1
ATOM 667 O O . PHE A 1 87 ? 10.294 -5.611 -19.032 1.00 95.62 87 PHE A O 1
ATOM 674 N N . ARG A 1 88 ? 10.587 -4.139 -17.353 1.00 92.94 88 ARG A N 1
ATOM 675 C CA . ARG A 1 88 ? 11.103 -5.089 -16.35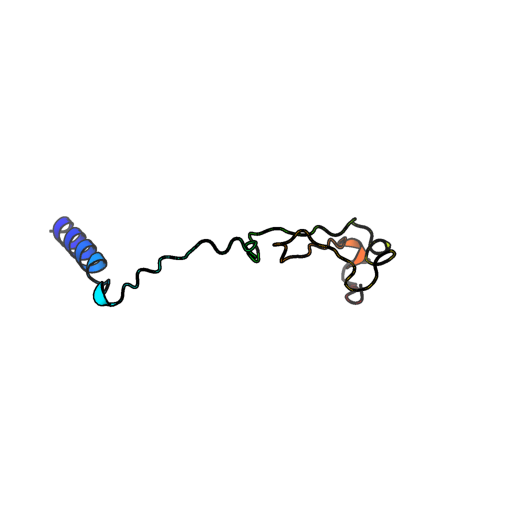8 1.00 92.94 88 ARG A CA 1
ATOM 676 C C . ARG A 1 88 ? 10.101 -5.290 -15.225 1.00 92.94 88 ARG A C 1
ATOM 678 O O . ARG A 1 88 ? 9.932 -4.407 -14.398 1.00 92.94 88 ARG A O 1
ATOM 685 N N . TRP A 1 89 ? 9.456 -6.452 -15.165 1.00 90.06 89 TRP A N 1
ATOM 686 C CA . TRP A 1 89 ? 8.474 -6.791 -14.117 1.00 90.06 89 TRP A CA 1
ATOM 687 C C . TRP A 1 89 ? 9.054 -7.642 -12.980 1.00 90.06 89 TRP A C 1
ATOM 689 O O . TRP A 1 89 ? 8.334 -8.022 -12.065 1.00 90.06 89 TRP A O 1
ATOM 699 N N . ASP A 1 90 ? 10.339 -7.976 -13.068 1.00 87.62 90 ASP A N 1
ATOM 700 C CA . ASP A 1 90 ? 11.099 -8.767 -12.098 1.00 87.62 90 ASP A CA 1
ATOM 701 C C . ASP A 1 90 ? 11.732 -7.919 -10.980 1.00 87.62 90 ASP A C 1
ATOM 703 O O . ASP A 1 90 ? 12.496 -8.444 -10.168 1.00 87.62 90 ASP A O 1
ATOM 707 N N . ILE A 1 91 ? 11.437 -6.616 -10.969 1.00 79.19 91 ILE A N 1
ATOM 708 C CA . ILE A 1 91 ? 11.890 -5.637 -9.971 1.00 79.19 91 ILE A CA 1
ATOM 709 C C . ILE A 1 91 ? 11.038 -5.603 -8.709 1.00 79.19 91 ILE A C 1
ATOM 711 O O . ILE A 1 91 ? 9.814 -5.846 -8.796 1.00 79.19 91 ILE A O 1
#

Sequence (91 aa):
MFVLVTAAALALCCSGYDTNSLVTVRMQDTGATLINPGMGLVHYHYSNRLWAYGMYSKPGDVDPLPGTSVVYLRVLWNDLEPKEGEFRWDI

pLDDT: mean 77.61, std 13.69, range [48.31, 97.12]

Secondary structure (DSSP, 8-state):
-HHHHHHHHHHHHTT---GGG-----PPP--PPP--TTTSEEEE-S-S-GGGSSSS--TT---PPTTEEEEE----HHHH-SBTTB-----